Protein AF-A0A9J6E465-F1 (afdb_monomer)

pLDDT: mean 83.89, std 12.73, range [38.72, 96.81]

Radius of gyration: 21.28 Å; Cα contacts (8 Å, |Δi|>4): 77; chains: 1; bounding box: 53×48×56 Å

Foldseek 3Di:
DDVVVQLADPDFDDKDWDWDFPPVDPPRDIDIDIHPPGHSRNSVVVLVCQQLVVVLVVDPPRDDDPVSVCVVCVPDDADPPDDDDDDDDPDPPNPDDPVVVVVVSVVSLVPDPCNCVSDVDDDDDDDPVVVPD

Organism: Rhipicephalus microplus (NCBI:txid6941)

Sequence (133 aa):
MSLYYKLLCHNGSASALYRLPKIHKPNIAVRPILDYTCPPQCELSRYLHRIPRPLAKLTESFIKDSVHFIEQLRDVRLDDDEVMVSYNVNSMFTCVPIDYPVEFCKKLLEMNSSLPQRMPFKGGRLPPSEILS

Structure (mmCIF, N/CA/C/O backbone):
data_AF-A0A9J6E465-F1
#
_entry.id   AF-A0A9J6E465-F1
#
loop_
_atom_site.group_PDB
_atom_site.id
_atom_site.type_symbol
_atom_site.label_atom_id
_atom_site.label_alt_id
_atom_site.label_comp_id
_atom_site.label_asym_id
_atom_site.label_entity_id
_atom_site.label_seq_id
_atom_site.pdbx_PDB_ins_code
_atom_site.Cartn_x
_atom_site.Cartn_y
_atom_site.Cartn_z
_atom_site.occupancy
_atom_site.B_iso_or_equiv
_atom_site.auth_seq_id
_atom_site.auth_comp_id
_atom_site.auth_asym_id
_atom_site.auth_atom_id
_atom_site.pdbx_PDB_model_num
ATOM 1 N N . MET A 1 1 ? 26.032 8.538 -12.547 1.00 54.91 1 MET A N 1
ATOM 2 C CA . MET A 1 1 ? 25.422 7.373 -13.225 1.00 54.91 1 MET A CA 1
ATOM 3 C C . MET A 1 1 ? 24.011 7.746 -13.652 1.00 54.91 1 MET A C 1
ATOM 5 O O . MET A 1 1 ? 23.240 8.159 -12.791 1.00 54.91 1 MET A O 1
ATOM 9 N N . SER A 1 2 ? 23.699 7.699 -14.952 1.00 78.31 2 SER A N 1
ATOM 10 C CA . SER A 1 2 ? 22.366 8.053 -15.474 1.00 78.31 2 SER A CA 1
ATOM 11 C C . SER A 1 2 ? 21.282 7.133 -14.887 1.00 78.31 2 SER A C 1
ATOM 13 O O . SER A 1 2 ? 21.525 5.942 -14.685 1.00 78.31 2 SER A O 1
ATOM 15 N N . LEU A 1 3 ? 20.092 7.680 -14.593 1.00 76.06 3 LEU A N 1
ATOM 16 C CA . LEU A 1 3 ? 18.936 6.935 -14.061 1.00 76.06 3 LEU A CA 1
ATOM 17 C C . LEU A 1 3 ? 18.596 5.718 -14.935 1.00 76.06 3 LEU A C 1
ATOM 19 O O . LEU A 1 3 ? 18.218 4.683 -14.402 1.00 76.06 3 LEU A O 1
ATOM 23 N N . TYR A 1 4 ? 18.797 5.830 -16.248 1.00 79.31 4 TYR A N 1
ATOM 24 C CA . TYR A 1 4 ? 18.629 4.744 -17.211 1.00 79.31 4 TYR A CA 1
ATOM 25 C C . TYR A 1 4 ? 19.416 3.482 -16.817 1.00 79.31 4 TYR A C 1
ATOM 27 O O . TYR A 1 4 ? 18.820 2.433 -16.588 1.00 79.31 4 TYR A O 1
ATOM 35 N N . TYR A 1 5 ? 20.730 3.603 -16.603 1.00 78.31 5 TYR A N 1
ATOM 36 C CA . TYR A 1 5 ? 21.579 2.477 -16.198 1.00 78.31 5 TYR A CA 1
ATOM 37 C C . TYR A 1 5 ? 21.225 1.918 -14.817 1.00 78.31 5 TYR A C 1
ATOM 39 O O . TYR A 1 5 ? 21.457 0.745 -14.558 1.00 78.31 5 TYR A O 1
ATOM 47 N N . LYS A 1 6 ? 20.639 2.736 -13.933 1.00 78.12 6 LYS A N 1
ATOM 48 C CA . LYS A 1 6 ? 20.158 2.272 -12.625 1.00 78.12 6 LYS A CA 1
ATOM 49 C C . LYS A 1 6 ? 18.883 1.430 -12.732 1.00 78.12 6 LYS A C 1
ATOM 51 O O . LYS A 1 6 ? 18.666 0.556 -11.901 1.00 78.12 6 LYS A O 1
ATOM 56 N N . LEU A 1 7 ? 18.027 1.719 -13.710 1.00 81.50 7 LEU A N 1
ATOM 57 C CA . LEU A 1 7 ? 16.802 0.956 -13.953 1.00 81.50 7 LEU A CA 1
ATOM 58 C C . LEU A 1 7 ? 17.064 -0.313 -14.776 1.00 81.50 7 LEU A C 1
ATOM 60 O O . LEU A 1 7 ? 16.261 -1.241 -14.714 1.00 81.50 7 LEU A O 1
ATOM 64 N N . LEU A 1 8 ? 18.179 -0.373 -15.512 1.00 76.25 8 LEU A N 1
ATOM 65 C CA . LEU A 1 8 ? 18.632 -1.579 -16.200 1.00 76.25 8 LEU A CA 1
ATOM 66 C C . LEU A 1 8 ? 19.193 -2.597 -15.205 1.00 76.25 8 LEU A C 1
ATOM 68 O O . LEU A 1 8 ? 20.227 -2.381 -14.574 1.00 76.25 8 LEU A O 1
ATOM 72 N N . CYS A 1 9 ? 18.554 -3.759 -15.121 1.00 70.31 9 CYS A N 1
ATOM 73 C CA . CYS A 1 9 ? 19.112 -4.885 -14.391 1.00 70.31 9 CYS A CA 1
ATOM 74 C C . CYS A 1 9 ? 19.994 -5.726 -15.318 1.00 70.31 9 CYS A C 1
ATOM 76 O O . CYS A 1 9 ? 19.493 -6.346 -16.250 1.00 70.31 9 CYS A O 1
ATOM 78 N N . HIS A 1 10 ? 21.301 -5.748 -15.054 1.00 66.88 10 HIS A N 1
ATOM 79 C CA . HIS A 1 10 ? 22.255 -6.539 -15.839 1.00 66.88 10 HIS A CA 1
ATOM 80 C C . HIS A 1 10 ? 22.390 -7.992 -15.345 1.00 66.88 10 HIS A C 1
ATOM 82 O O . HIS A 1 10 ? 22.679 -8.868 -16.146 1.00 66.88 10 HIS A O 1
ATOM 88 N N . ASN A 1 11 ? 22.134 -8.260 -14.055 1.00 73.12 11 ASN A N 1
ATOM 89 C CA . ASN A 1 11 ? 22.360 -9.566 -13.410 1.00 73.12 11 ASN A CA 1
ATOM 90 C C . ASN A 1 11 ? 21.169 -10.003 -12.530 1.00 73.12 11 ASN A C 1
ATOM 92 O O . ASN A 1 11 ? 21.349 -10.404 -11.380 1.00 73.12 11 ASN A O 1
ATOM 96 N N . GLY A 1 12 ? 19.940 -9.862 -13.029 1.00 72.88 12 GLY A N 1
ATOM 97 C CA . GLY A 1 12 ? 18.739 -10.233 -12.273 1.00 72.88 12 GLY A CA 1
ATOM 98 C C . GLY A 1 12 ? 18.542 -11.748 -12.205 1.00 72.88 12 GLY A C 1
ATOM 99 O O . GLY A 1 12 ? 18.759 -12.446 -13.193 1.00 72.88 12 GLY A O 1
ATOM 100 N N . SER A 1 13 ? 18.091 -12.261 -11.061 1.00 80.44 13 SER A N 1
ATOM 101 C CA . SER A 1 13 ? 17.643 -13.651 -10.929 1.00 80.44 13 SER A CA 1
ATOM 102 C C . SER A 1 13 ? 16.128 -13.751 -11.102 1.00 80.44 13 SER A C 1
ATOM 104 O O . SER A 1 13 ? 15.384 -12.818 -10.804 1.00 80.44 13 SER A O 1
ATOM 106 N N . ALA A 1 14 ? 15.636 -14.887 -11.595 1.00 83.38 14 ALA A N 1
ATOM 107 C CA . ALA A 1 14 ? 14.196 -15.114 -11.659 1.00 83.38 14 ALA A CA 1
ATOM 108 C C . ALA A 1 14 ? 13.591 -15.145 -10.244 1.00 83.38 14 ALA A C 1
ATOM 110 O O . ALA A 1 14 ? 14.168 -15.726 -9.324 1.00 83.38 14 ALA A O 1
ATOM 111 N N . SER A 1 15 ? 12.412 -14.541 -10.077 1.00 85.88 15 SER A N 1
ATOM 112 C CA . SER A 1 15 ? 11.652 -14.641 -8.829 1.00 85.88 15 SER A CA 1
ATOM 113 C C . SER A 1 15 ? 11.250 -16.087 -8.545 1.00 85.88 15 SER A C 1
ATOM 115 O O . SER A 1 15 ? 10.765 -16.786 -9.435 1.00 85.88 15 SER A O 1
ATOM 117 N N . ALA A 1 16 ? 11.394 -16.518 -7.293 1.00 89.50 16 ALA A N 1
ATOM 118 C CA . ALA A 1 16 ? 11.006 -17.854 -6.852 1.00 89.50 16 ALA A CA 1
ATOM 119 C C . ALA A 1 16 ? 9.646 -17.823 -6.146 1.00 89.50 16 ALA A C 1
ATOM 121 O O . ALA A 1 16 ? 9.405 -16.973 -5.294 1.00 89.50 16 ALA A O 1
ATOM 122 N N . LEU A 1 17 ? 8.759 -18.768 -6.458 1.00 91.44 17 LEU A N 1
ATOM 123 C CA . LEU A 1 17 ? 7.503 -18.957 -5.730 1.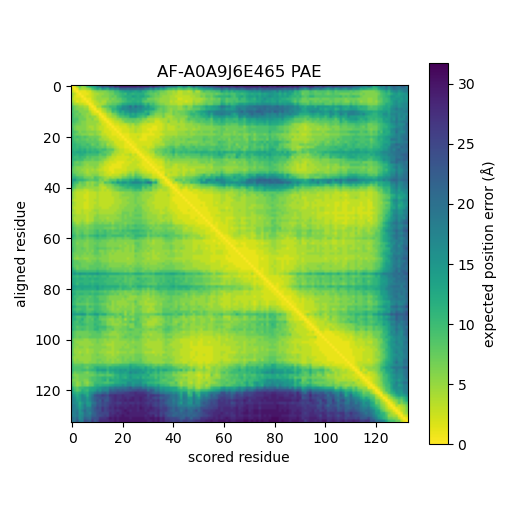00 91.44 17 LEU A CA 1
ATOM 124 C C . LEU A 1 17 ? 7.652 -20.144 -4.775 1.00 91.44 17 LEU A C 1
ATOM 126 O O . LEU A 1 17 ? 7.866 -21.271 -5.216 1.00 91.44 17 LEU A O 1
ATOM 130 N N . TYR A 1 18 ? 7.500 -19.910 -3.475 1.00 93.62 18 TYR A N 1
ATOM 131 C CA . TYR A 1 18 ? 7.554 -20.953 -2.450 1.00 93.62 18 TYR A CA 1
ATOM 132 C C . TYR A 1 18 ? 6.331 -20.895 -1.529 1.00 93.62 18 TYR A C 1
ATOM 134 O O . TYR A 1 18 ? 5.499 -19.995 -1.624 1.00 93.62 18 TYR A O 1
ATOM 142 N N . ARG A 1 19 ? 6.158 -21.900 -0.666 1.00 93.69 19 ARG A N 1
ATOM 143 C CA . ARG A 1 19 ? 4.994 -22.024 0.227 1.00 93.69 19 ARG A CA 1
ATOM 144 C C . ARG A 1 19 ? 5.443 -21.982 1.681 1.00 93.69 19 ARG A C 1
ATOM 146 O O . ARG A 1 19 ? 6.374 -22.688 2.047 1.00 93.69 19 ARG A O 1
ATOM 153 N N . LEU A 1 20 ? 4.743 -21.213 2.511 1.00 94.88 20 LEU A N 1
ATOM 154 C CA . LEU A 1 20 ? 4.913 -21.215 3.965 1.00 94.88 20 LEU A CA 1
ATOM 155 C C . LEU A 1 20 ? 3.652 -21.757 4.657 1.00 94.88 20 LEU A C 1
ATOM 157 O O . LEU A 1 20 ? 2.547 -21.329 4.311 1.00 94.88 20 LEU A O 1
ATOM 161 N N . PRO A 1 21 ? 3.770 -22.673 5.633 1.00 94.81 21 PRO A N 1
ATOM 162 C CA . PRO A 1 21 ? 2.620 -23.185 6.370 1.00 94.81 21 PRO A CA 1
ATOM 163 C C . PRO A 1 21 ? 2.071 -22.140 7.352 1.00 94.81 21 PRO A C 1
ATOM 165 O O . PRO A 1 21 ? 2.811 -21.507 8.105 1.00 94.81 21 PRO A O 1
ATOM 168 N N . LYS A 1 22 ? 0.746 -21.980 7.400 1.00 92.00 22 LYS A N 1
ATOM 169 C CA . LYS A 1 22 ? 0.050 -21.216 8.443 1.00 92.00 22 LYS A CA 1
ATOM 170 C C . LYS A 1 22 ? -0.245 -22.143 9.622 1.00 92.00 22 LYS A C 1
ATOM 172 O O . LYS A 1 22 ? -1.359 -22.639 9.758 1.00 92.00 22 LYS A O 1
ATOM 177 N N . ILE A 1 23 ? 0.751 -22.349 10.483 1.00 94.25 23 ILE A N 1
ATOM 178 C CA . ILE A 1 23 ? 0.689 -23.290 11.622 1.00 94.25 23 ILE A CA 1
ATOM 179 C C . ILE A 1 23 ? -0.439 -23.006 12.632 1.00 94.25 23 ILE A C 1
ATOM 181 O O . ILE A 1 23 ? -0.823 -23.885 13.387 1.00 94.25 23 ILE A O 1
ATOM 185 N N . HIS A 1 24 ? -0.997 -21.793 12.626 1.00 91.06 24 HIS A N 1
ATOM 186 C CA . HIS A 1 24 ? -2.092 -21.375 13.507 1.00 91.06 24 HIS A CA 1
ATOM 187 C C . HIS A 1 24 ? -3.500 -21.615 12.918 1.00 91.06 24 HIS A C 1
ATOM 189 O O . HIS A 1 24 ? -4.486 -21.160 13.494 1.00 91.06 24 HIS A O 1
ATOM 195 N N . LYS A 1 25 ? -3.629 -22.236 11.734 1.00 89.69 25 LYS A N 1
ATOM 196 C CA . LYS A 1 25 ? -4.922 -22.513 11.079 1.00 89.69 25 LYS A CA 1
ATOM 197 C C . LYS A 1 25 ? -5.213 -24.020 11.055 1.00 89.69 25 LYS A C 1
ATOM 199 O O . LYS A 1 25 ? -4.276 -24.803 10.890 1.00 89.69 25 LYS A O 1
ATOM 204 N N . PRO A 1 26 ? -6.494 -24.434 11.142 1.00 89.44 26 PRO A N 1
ATOM 205 C CA . PRO A 1 26 ? -6.862 -25.835 10.958 1.00 89.44 26 PRO A CA 1
ATOM 206 C C . PRO A 1 26 ? -6.421 -26.314 9.570 1.00 89.44 26 PRO A C 1
ATOM 208 O O . PRO A 1 26 ? -6.391 -25.531 8.616 1.00 89.44 26 PRO A O 1
ATOM 211 N N . ASN A 1 27 ? -6.052 -27.591 9.464 1.00 90.94 27 ASN A N 1
ATOM 212 C CA . ASN A 1 27 ? -5.546 -28.223 8.238 1.00 90.94 27 ASN A CA 1
ATOM 213 C C . ASN A 1 27 ? -4.243 -27.619 7.671 1.00 90.94 27 ASN A C 1
ATOM 215 O O . ASN A 1 27 ? -3.893 -27.915 6.533 1.00 90.94 27 ASN A O 1
ATOM 219 N N . ILE A 1 28 ? -3.525 -26.787 8.443 1.00 88.62 28 ILE A N 1
ATOM 220 C CA . ILE A 1 28 ? -2.209 -26.220 8.087 1.00 88.62 28 ILE A CA 1
ATOM 221 C C . ILE A 1 28 ? -2.234 -25.590 6.683 1.00 88.62 28 ILE A C 1
ATOM 223 O O . I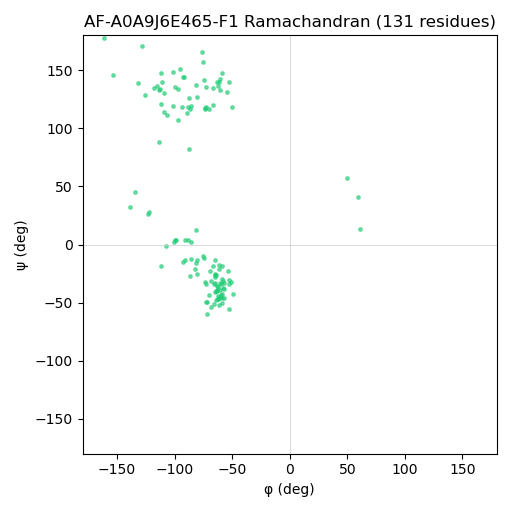LE A 1 28 ? -1.478 -25.948 5.780 1.00 88.62 28 ILE A O 1
ATOM 227 N N . ALA A 1 29 ? -3.144 -24.635 6.481 1.00 89.75 29 ALA A N 1
ATOM 228 C CA . ALA A 1 29 ? -3.263 -23.931 5.207 1.00 89.75 29 ALA A CA 1
ATOM 229 C C . ALA A 1 29 ? -1.911 -23.345 4.748 1.00 89.75 29 ALA A C 1
ATOM 231 O O . ALA A 1 29 ? -1.167 -22.776 5.546 1.00 89.75 29 ALA A O 1
ATOM 232 N N . VAL A 1 30 ? -1.603 -23.416 3.452 1.00 91.06 30 VAL A N 1
ATOM 233 C CA . VAL A 1 30 ? -0.355 -22.867 2.892 1.00 91.06 30 VAL A CA 1
ATOM 234 C C . VAL A 1 30 ? -0.530 -21.422 2.419 1.00 91.06 30 VAL A C 1
ATOM 236 O O . VAL A 1 30 ? -1.579 -21.035 1.903 1.00 91.06 30 VAL A O 1
ATOM 239 N N . ARG A 1 31 ? 0.506 -20.599 2.588 1.00 90.31 31 ARG A N 1
ATOM 240 C CA . ARG A 1 31 ? 0.613 -19.252 2.020 1.00 90.31 31 ARG A CA 1
ATOM 241 C C . ARG A 1 31 ? 1.668 -19.274 0.909 1.00 90.31 31 ARG A C 1
ATOM 243 O O . ARG A 1 31 ? 2.836 -19.489 1.231 1.00 90.31 31 ARG A O 1
ATOM 250 N N . PRO A 1 32 ? 1.300 -19.070 -0.367 1.00 90.88 32 PRO A N 1
ATOM 251 C CA . PRO A 1 32 ? 2.295 -18.847 -1.409 1.00 90.88 32 PRO A CA 1
ATOM 252 C C . PRO A 1 32 ? 3.009 -17.511 -1.156 1.00 90.88 32 PRO A C 1
ATOM 254 O O . PRO A 1 32 ? 2.358 -16.516 -0.833 1.00 90.88 32 PRO A O 1
ATOM 257 N N . ILE A 1 33 ? 4.333 -17.500 -1.276 1.00 92.25 33 ILE A N 1
ATOM 258 C CA . ILE A 1 33 ? 5.203 -16.331 -1.147 1.00 92.25 33 ILE A CA 1
ATOM 259 C C . ILE A 1 33 ? 6.046 -16.228 -2.411 1.00 92.25 33 ILE A C 1
ATOM 261 O O . ILE A 1 33 ? 6.680 -17.201 -2.820 1.00 92.25 33 ILE A O 1
ATOM 265 N N . LEU A 1 34 ? 6.043 -15.045 -3.019 1.00 89.88 34 LEU A N 1
ATOM 266 C CA . LEU A 1 34 ? 6.913 -14.714 -4.137 1.00 89.88 34 LEU A CA 1
ATOM 267 C C . LEU A 1 34 ? 8.175 -14.035 -3.598 1.00 89.88 34 LEU A C 1
ATOM 269 O O . LEU A 1 34 ? 8.088 -12.962 -3.002 1.00 89.88 34 LEU A O 1
ATOM 273 N N . ASP A 1 35 ? 9.336 -14.644 -3.817 1.00 87.69 35 ASP A N 1
ATOM 274 C CA . ASP A 1 35 ? 10.627 -14.000 -3.609 1.00 87.69 35 ASP A CA 1
ATOM 275 C C . ASP A 1 35 ? 10.874 -12.970 -4.715 1.00 87.69 35 ASP A C 1
ATOM 277 O O . ASP A 1 35 ? 10.956 -13.294 -5.904 1.00 87.69 35 ASP A O 1
ATOM 281 N N . TYR A 1 36 ? 11.002 -11.713 -4.308 1.00 83.25 36 TYR A N 1
ATOM 282 C CA . TYR A 1 36 ? 11.225 -10.580 -5.197 1.00 83.25 36 TYR A CA 1
ATOM 283 C C . TYR A 1 36 ? 12.508 -9.813 -4.848 1.00 83.25 36 TYR A C 1
ATOM 285 O O . TYR A 1 36 ? 12.617 -8.608 -5.080 1.00 83.25 36 TYR A O 1
ATOM 293 N N . THR A 1 37 ? 13.496 -10.502 -4.273 1.00 74.88 37 THR A N 1
ATOM 294 C CA . THR A 1 37 ? 14.714 -9.864 -3.753 1.00 74.88 37 THR A CA 1
ATOM 295 C C . THR A 1 37 ? 15.664 -9.379 -4.859 1.00 74.88 37 THR A C 1
ATOM 297 O O . THR A 1 37 ? 16.268 -8.320 -4.701 1.00 74.88 37 THR A O 1
ATOM 300 N N . CYS A 1 38 ? 15.763 -10.077 -6.000 1.00 69.62 38 CYS A N 1
ATOM 301 C CA . CYS A 1 38 ? 16.671 -9.707 -7.104 1.00 69.62 38 CYS A CA 1
ATOM 302 C C . CYS A 1 38 ? 16.114 -9.846 -8.548 1.00 69.62 38 CYS A C 1
ATOM 304 O O . CYS A 1 38 ? 16.880 -10.141 -9.467 1.00 69.62 38 CYS A O 1
ATOM 306 N N . PRO A 1 39 ? 14.812 -9.650 -8.826 1.00 74.00 39 PRO A N 1
ATOM 307 C CA . PRO A 1 39 ? 14.342 -9.747 -10.197 1.00 74.00 39 PRO A CA 1
ATOM 308 C C . PRO A 1 39 ? 14.728 -8.524 -11.041 1.00 74.00 39 PRO A C 1
ATOM 310 O O . PRO A 1 39 ? 14.883 -7.425 -10.491 1.00 74.00 39 PRO A O 1
ATOM 313 N N . PRO A 1 40 ? 14.794 -8.670 -12.380 1.00 77.19 40 PRO A N 1
ATOM 314 C CA . PRO A 1 40 ? 15.139 -7.582 -13.297 1.00 77.19 40 PRO A CA 1
ATOM 315 C C . PRO A 1 40 ? 14.326 -6.299 -13.097 1.00 77.19 40 PRO A C 1
ATOM 317 O O . PRO A 1 40 ? 14.817 -5.187 -13.260 1.00 77.19 40 PRO A O 1
ATOM 320 N N . GLN A 1 41 ? 13.075 -6.452 -12.681 1.00 80.12 41 GLN A N 1
ATOM 321 C CA . GLN A 1 41 ? 12.129 -5.365 -12.476 1.00 80.12 41 GLN A CA 1
ATOM 322 C C . GLN A 1 41 ? 12.165 -4.731 -11.068 1.00 80.12 41 GLN A C 1
ATOM 324 O O . GLN A 1 41 ? 11.353 -3.853 -10.779 1.00 80.12 41 GLN A O 1
ATOM 329 N N . CYS A 1 42 ? 13.071 -5.143 -10.174 1.00 83.12 42 CYS A N 1
ATOM 330 C CA . CYS A 1 42 ? 13.084 -4.666 -8.786 1.00 83.12 42 CYS A CA 1
ATOM 331 C C . CYS A 1 42 ? 13.369 -3.157 -8.679 1.00 83.12 42 CYS A C 1
ATOM 333 O O . CYS A 1 42 ? 12.624 -2.432 -8.018 1.00 83.12 42 CYS A O 1
ATOM 335 N N . GLU A 1 43 ?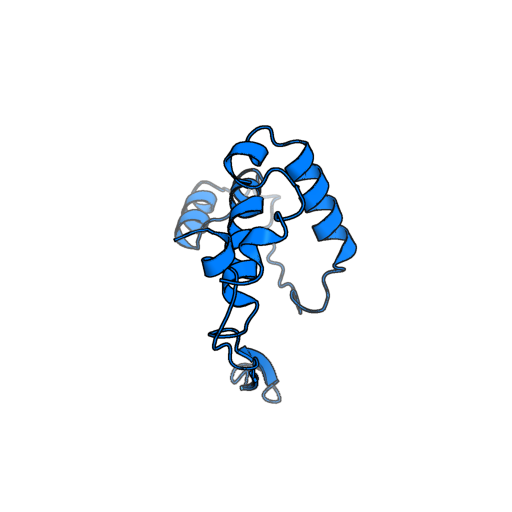 14.391 -2.654 -9.382 1.00 84.12 43 GLU A N 1
ATOM 336 C CA . GLU A 1 43 ? 14.714 -1.217 -9.400 1.00 84.12 43 GLU A CA 1
ATOM 337 C C . GLU A 1 43 ? 13.601 -0.386 -10.040 1.00 84.12 43 GLU A C 1
ATOM 339 O O . GLU A 1 43 ? 13.230 0.663 -9.511 1.00 84.12 43 GLU A O 1
ATOM 344 N N . LEU A 1 44 ? 13.010 -0.887 -11.128 1.00 86.25 44 LEU A N 1
ATOM 345 C CA . LEU A 1 44 ? 11.863 -0.255 -11.773 1.00 86.25 44 LEU A CA 1
ATOM 346 C C . LEU A 1 44 ? 10.660 -0.177 -10.827 1.00 86.25 44 LEU A C 1
ATOM 348 O O . LEU A 1 44 ? 10.065 0.887 -10.681 1.00 86.25 44 LEU A O 1
ATOM 352 N N . SER A 1 45 ? 10.338 -1.268 -10.133 1.00 88.00 45 SER A N 1
ATOM 353 C CA . SER A 1 45 ? 9.256 -1.313 -9.147 1.00 88.00 45 SER A CA 1
ATOM 354 C C . SER A 1 45 ? 9.496 -0.329 -7.997 1.00 88.00 45 SER A C 1
ATOM 356 O O . SER A 1 45 ? 8.608 0.455 -7.657 1.00 88.00 45 SER A O 1
ATOM 358 N N . ARG A 1 46 ? 10.719 -0.268 -7.447 1.00 87.38 46 ARG A N 1
ATOM 359 C CA . ARG A 1 46 ? 11.073 0.712 -6.404 1.00 87.38 46 ARG A CA 1
ATOM 360 C C . ARG A 1 46 ? 10.992 2.145 -6.908 1.00 87.38 46 ARG A C 1
ATOM 362 O O . ARG A 1 46 ? 10.533 3.020 -6.175 1.00 87.38 46 ARG A O 1
ATOM 369 N N . TYR A 1 47 ? 11.431 2.397 -8.137 1.00 87.69 47 TYR A N 1
ATOM 370 C CA . TYR A 1 47 ? 11.312 3.706 -8.765 1.00 87.69 47 TYR A CA 1
ATOM 371 C C . TYR A 1 47 ? 9.844 4.115 -8.908 1.00 87.69 47 TYR A C 1
ATOM 373 O O . TYR A 1 47 ? 9.464 5.175 -8.409 1.00 87.69 47 TYR A O 1
ATOM 381 N N . LEU A 1 48 ? 9.011 3.250 -9.491 1.00 89.31 48 LEU A N 1
ATOM 382 C CA . LEU A 1 48 ? 7.582 3.497 -9.661 1.00 89.31 48 LEU A CA 1
ATOM 383 C C . LEU A 1 48 ? 6.886 3.700 -8.320 1.00 89.31 48 LEU A C 1
ATOM 385 O O . LEU A 1 48 ? 6.135 4.656 -8.191 1.00 89.31 48 LEU A O 1
ATOM 389 N N . HIS A 1 49 ? 7.185 2.893 -7.299 1.00 90.00 49 HIS A N 1
ATOM 390 C CA . HIS A 1 49 ? 6.589 3.011 -5.965 1.00 90.00 49 HIS A CA 1
ATOM 391 C C . HIS A 1 49 ? 6.797 4.398 -5.335 1.00 90.00 49 HIS A C 1
ATOM 393 O O . HIS A 1 49 ? 5.920 4.898 -4.632 1.00 90.00 49 HIS A O 1
ATOM 399 N N . ARG A 1 50 ? 7.923 5.071 -5.610 1.00 89.56 50 ARG A N 1
ATOM 400 C CA . ARG A 1 50 ? 8.189 6.426 -5.089 1.00 89.56 50 ARG A CA 1
ATOM 401 C C . ARG A 1 50 ? 7.223 7.475 -5.633 1.00 89.56 50 ARG A C 1
ATOM 403 O O . ARG A 1 50 ? 7.023 8.486 -4.963 1.00 89.56 50 ARG A O 1
ATOM 410 N N . ILE A 1 51 ? 6.640 7.248 -6.809 1.00 90.00 51 ILE A N 1
ATOM 411 C CA . ILE A 1 51 ? 5.764 8.209 -7.477 1.00 90.00 51 ILE A CA 1
ATOM 412 C C . ILE A 1 51 ? 4.417 8.319 -6.743 1.00 90.00 51 ILE A C 1
ATOM 414 O O . ILE A 1 51 ? 4.140 9.409 -6.247 1.00 90.00 51 ILE A O 1
ATOM 418 N N . PRO A 1 52 ? 3.598 7.260 -6.570 1.00 89.56 52 PRO A N 1
ATOM 419 C CA . PRO A 1 52 ? 2.315 7.366 -5.884 1.00 89.56 52 PRO A CA 1
ATOM 420 C C . PRO A 1 52 ? 2.430 7.331 -4.354 1.00 89.56 52 PRO A C 1
ATOM 422 O O . PRO A 1 52 ? 1.494 7.752 -3.685 1.00 89.56 52 PRO A O 1
ATOM 425 N N . ARG A 1 53 ? 3.554 6.896 -3.761 1.00 90.00 53 ARG A N 1
ATOM 426 C CA . ARG A 1 53 ? 3.706 6.775 -2.292 1.00 90.00 53 ARG A CA 1
ATOM 427 C C . ARG A 1 53 ? 3.280 8.017 -1.485 1.00 90.00 53 ARG A C 1
ATOM 429 O O . ARG A 1 53 ? 2.637 7.831 -0.456 1.00 90.00 53 ARG A O 1
ATOM 436 N N . PRO A 1 54 ? 3.595 9.264 -1.887 1.00 89.31 54 PRO A N 1
ATOM 437 C CA . PRO A 1 54 ? 3.127 10.450 -1.169 1.00 89.31 54 PRO A CA 1
ATOM 438 C C . PRO A 1 54 ? 1.603 10.620 -1.178 1.00 89.31 54 PRO A C 1
ATOM 440 O O . PRO A 1 54 ? 1.068 11.211 -0.249 1.00 89.31 54 PRO A O 1
ATOM 443 N N . LEU A 1 55 ? 0.907 10.088 -2.189 1.00 88.19 55 LEU A N 1
ATOM 444 C CA . LEU A 1 55 ? -0.548 10.199 -2.317 1.00 88.19 55 LEU A CA 1
ATOM 445 C C . LEU A 1 55 ? -1.282 9.398 -1.243 1.00 88.19 55 LEU A C 1
ATOM 447 O O . LEU A 1 55 ? -2.337 9.822 -0.793 1.00 88.19 55 LEU A O 1
ATOM 451 N N . ALA A 1 56 ? -0.703 8.285 -0.782 1.00 86.75 56 ALA A N 1
ATOM 452 C CA . ALA A 1 56 ? -1.286 7.495 0.300 1.00 86.75 56 ALA A CA 1
ATOM 453 C C . ALA A 1 56 ? -1.451 8.313 1.591 1.00 86.75 56 ALA A C 1
ATOM 455 O O . ALA A 1 56 ? -2.379 8.077 2.344 1.00 86.75 56 ALA A O 1
ATOM 456 N N . LYS A 1 57 ? -0.587 9.309 1.831 1.00 86.56 57 LYS A N 1
ATOM 457 C CA . LYS A 1 57 ? -0.682 10.189 3.007 1.00 86.56 57 LYS A CA 1
ATOM 458 C C . LYS A 1 57 ? -1.796 11.232 2.912 1.00 86.56 57 LYS A C 1
ATOM 460 O O . LYS A 1 57 ? -2.031 11.933 3.885 1.00 86.56 57 LYS A O 1
ATOM 465 N N . LEU A 1 58 ? -2.420 11.379 1.744 1.00 84.62 58 LEU A N 1
ATOM 466 C CA . LEU A 1 58 ? -3.503 12.338 1.526 1.00 84.62 58 LEU A CA 1
ATOM 467 C C . LEU A 1 58 ? -4.869 11.764 1.914 1.00 84.62 58 LEU A C 1
ATOM 469 O O . LEU A 1 58 ? -5.836 12.511 1.982 1.00 84.62 58 LEU 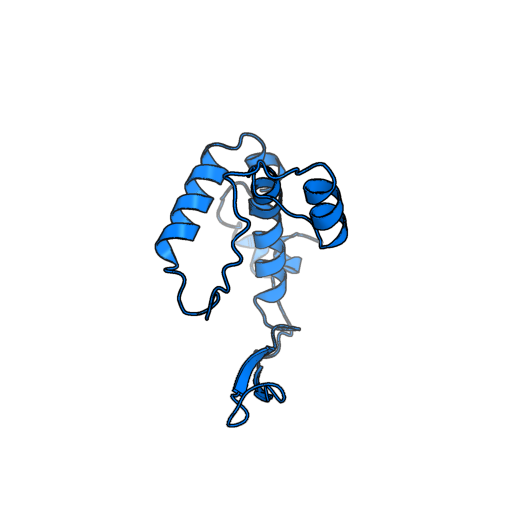A O 1
ATOM 473 N N . THR A 1 59 ? -4.969 10.451 2.136 1.00 85.88 59 THR A N 1
ATOM 474 C CA . THR A 1 59 ? -6.225 9.819 2.541 1.00 85.88 59 THR A CA 1
ATOM 475 C C . THR A 1 59 ? -6.442 9.984 4.038 1.00 85.88 59 THR A C 1
ATOM 477 O O . THR A 1 59 ? -5.525 9.724 4.815 1.00 85.88 59 THR A O 1
ATOM 480 N N . GLU A 1 60 ? -7.667 10.305 4.444 1.00 87.56 60 GLU A N 1
ATOM 481 C CA . GLU A 1 60 ? -8.057 10.433 5.858 1.00 87.56 60 GLU A CA 1
ATOM 482 C C . GLU A 1 60 ? -7.814 9.142 6.654 1.00 87.56 60 GLU A C 1
ATOM 484 O O . GLU A 1 60 ? -7.427 9.182 7.815 1.00 87.56 60 GLU A O 1
ATOM 489 N N . SER A 1 61 ? -7.937 7.983 6.001 1.00 89.81 61 SER A N 1
ATOM 490 C CA . SER A 1 61 ? -7.692 6.664 6.593 1.00 89.81 61 SER A CA 1
ATOM 491 C C . SER A 1 61 ? -6.210 6.258 6.640 1.00 89.81 61 SER A C 1
ATOM 493 O O . SER A 1 61 ? -5.901 5.074 6.799 1.00 89.81 61 SER A O 1
ATOM 495 N N . PHE A 1 62 ? -5.269 7.179 6.404 1.00 92.69 62 PHE A N 1
ATOM 496 C CA . PHE A 1 62 ? -3.848 6.842 6.363 1.00 92.69 62 PHE A CA 1
ATOM 497 C C . PHE A 1 62 ? -3.318 6.482 7.754 1.00 92.69 62 PHE A C 1
ATOM 499 O O . PHE A 1 62 ? -3.204 7.328 8.639 1.00 92.69 62 PHE A O 1
ATOM 506 N N . ILE A 1 63 ? -2.877 5.234 7.903 1.00 93.50 63 ILE A N 1
ATOM 507 C CA . ILE A 1 63 ? -2.166 4.750 9.084 1.00 93.50 63 ILE A CA 1
ATOM 508 C C . ILE A 1 63 ? -0.721 4.440 8.702 1.00 93.50 63 ILE A C 1
ATOM 510 O O . ILE A 1 63 ? -0.458 3.609 7.832 1.00 93.50 63 ILE A O 1
ATOM 514 N N . LYS A 1 64 ? 0.232 5.108 9.361 1.00 92.94 64 LYS A N 1
ATOM 515 C CA . LYS A 1 64 ? 1.665 4.921 9.097 1.00 92.94 64 LYS A CA 1
ATOM 516 C C . LYS A 1 64 ? 2.189 3.581 9.620 1.00 92.94 64 LYS A C 1
ATOM 518 O O . LYS A 1 64 ? 2.916 2.888 8.913 1.00 92.94 64 LYS A O 1
ATOM 523 N N . ASP A 1 65 ? 1.879 3.272 10.872 1.00 94.94 65 ASP A N 1
ATOM 524 C CA . ASP A 1 65 ? 2.361 2.110 11.613 1.00 94.94 65 ASP A CA 1
ATOM 525 C C . ASP A 1 65 ? 1.445 1.849 12.824 1.00 94.94 65 ASP A C 1
ATOM 527 O O . ASP A 1 65 ? 0.481 2.583 13.062 1.00 94.94 65 ASP A O 1
ATOM 531 N N . SER A 1 66 ? 1.722 0.782 13.578 1.00 96.19 66 SER A N 1
ATOM 532 C CA . SER A 1 66 ? 0.917 0.403 14.744 1.00 96.19 66 SER A CA 1
ATOM 533 C C . SER A 1 66 ? 0.970 1.430 15.875 1.00 96.19 66 SER A C 1
ATOM 535 O O . SER A 1 66 ? 0.013 1.530 16.633 1.00 96.19 66 SER A O 1
ATOM 537 N N . VAL A 1 67 ? 2.061 2.193 15.997 1.00 96.81 67 VAL A N 1
ATOM 538 C CA . VAL A 1 67 ? 2.196 3.227 17.033 1.00 96.81 67 VAL A CA 1
ATOM 539 C C . VAL A 1 67 ? 1.286 4.403 16.696 1.00 96.81 67 VAL A C 1
ATOM 541 O O . VAL A 1 67 ? 0.455 4.776 17.517 1.00 96.81 67 VAL A O 1
ATOM 544 N N . HIS A 1 68 ? 1.349 4.891 15.456 1.00 94.56 68 HIS A N 1
ATOM 545 C CA . HIS A 1 68 ? 0.452 5.930 14.948 1.00 94.56 68 HIS A CA 1
ATOM 546 C C . HIS A 1 68 ? -1.025 5.531 15.065 1.00 94.56 68 HIS A C 1
ATOM 548 O O . HIS A 1 68 ? -1.866 6.357 15.399 1.00 94.56 68 HIS A O 1
ATOM 554 N N . PHE A 1 69 ? -1.355 4.259 14.820 1.00 94.56 69 PHE A N 1
ATOM 555 C CA . PHE A 1 69 ? -2.722 3.761 14.989 1.00 94.56 69 PHE A CA 1
ATOM 556 C C . PHE A 1 69 ? -3.211 3.860 16.440 1.00 94.56 69 PHE A C 1
ATOM 558 O O . PHE A 1 69 ? -4.311 4.346 16.686 1.00 94.56 69 PHE A O 1
ATOM 565 N N . ILE A 1 70 ? -2.386 3.431 17.402 1.00 95.31 70 ILE A N 1
ATOM 566 C CA . ILE A 1 70 ? -2.716 3.523 18.832 1.00 95.31 70 ILE A CA 1
ATOM 567 C C . ILE A 1 70 ? -2.862 4.988 19.256 1.00 95.31 70 ILE A C 1
ATOM 569 O O . ILE A 1 70 ? -3.753 5.310 20.035 1.00 95.31 70 ILE A O 1
ATOM 573 N N . GLU A 1 71 ? -2.007 5.875 18.747 1.00 95.06 71 GLU A N 1
ATOM 574 C CA . GLU A 1 71 ? -2.102 7.313 19.006 1.00 95.06 71 GLU A CA 1
ATOM 575 C C . GLU A 1 71 ? -3.415 7.900 18.481 1.00 95.06 71 GLU A C 1
ATOM 577 O O . GLU A 1 71 ? -4.079 8.617 19.222 1.00 95.06 71 GLU A O 1
ATOM 582 N N . GLN A 1 72 ? -3.836 7.548 17.261 1.00 91.62 72 GLN A N 1
ATOM 583 C CA . GLN A 1 72 ? -5.112 8.014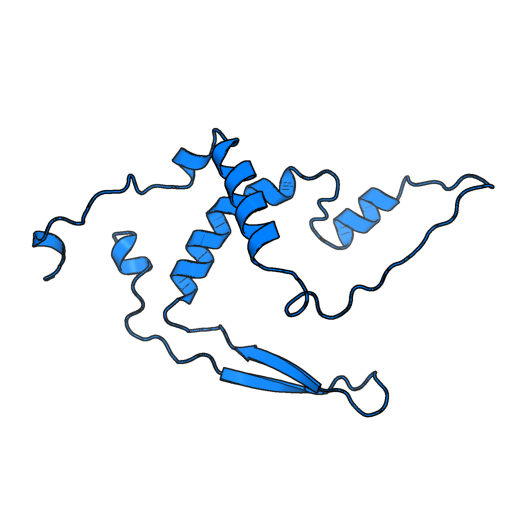 16.706 1.00 91.62 72 GLN A CA 1
ATOM 584 C C . GLN A 1 72 ? -6.333 7.490 17.466 1.00 91.62 72 GLN A C 1
ATOM 586 O O . GLN A 1 72 ? -7.330 8.195 17.573 1.00 91.62 72 GLN A O 1
ATOM 591 N N . LEU A 1 73 ? -6.264 6.273 18.007 1.00 93.44 73 LEU A N 1
ATOM 592 C CA . LEU A 1 73 ? -7.355 5.697 18.793 1.00 93.44 73 LEU A CA 1
ATOM 593 C C . LEU A 1 73 ? -7.393 6.177 20.247 1.00 93.44 73 LEU A C 1
ATOM 595 O O . LEU A 1 73 ? -8.390 5.940 20.923 1.00 93.44 73 LEU A O 1
ATOM 599 N N . ARG A 1 74 ? -6.335 6.825 20.750 1.00 94.44 74 ARG A N 1
ATOM 600 C CA . ARG A 1 74 ? -6.207 7.173 22.175 1.00 94.44 74 ARG A CA 1
ATOM 601 C C . ARG A 1 74 ? -7.353 8.049 22.681 1.00 94.44 74 ARG A C 1
ATOM 603 O O . ARG A 1 74 ? -7.793 7.861 23.812 1.00 94.44 74 ARG A O 1
ATOM 610 N N . ASP A 1 75 ? -7.811 8.974 21.845 1.00 90.56 75 ASP A N 1
ATOM 611 C CA . ASP A 1 75 ? -8.841 9.952 22.203 1.00 90.56 75 ASP A CA 1
ATOM 612 C C . ASP A 1 75 ? -10.236 9.568 21.685 1.00 90.56 75 ASP A C 1
ATOM 614 O O . ASP A 1 75 ? -11.200 10.299 21.909 1.00 90.56 75 ASP A O 1
ATOM 618 N N . VAL A 1 76 ? -10.369 8.411 21.024 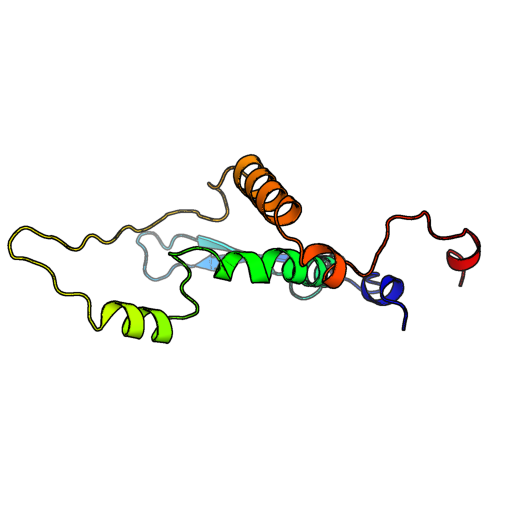1.00 92.56 76 VAL A N 1
ATOM 619 C CA . VAL A 1 76 ? -11.667 7.899 20.573 1.00 92.56 76 VAL A CA 1
ATOM 620 C C . VAL A 1 76 ? -12.438 7.384 21.786 1.00 92.56 76 VAL A C 1
ATOM 622 O O . VAL A 1 76 ? -12.018 6.439 22.454 1.00 92.56 76 VAL A O 1
ATOM 625 N N . ARG A 1 77 ? -13.578 8.015 22.068 1.00 93.56 77 ARG A N 1
ATOM 626 C CA . ARG A 1 77 ? -14.557 7.565 23.061 1.00 93.56 77 ARG A CA 1
ATOM 627 C C . ARG A 1 77 ? -15.801 7.105 22.324 1.00 93.56 77 ARG A C 1
ATOM 629 O O . ARG A 1 77 ? -16.164 7.726 21.335 1.00 93.56 77 ARG A O 1
ATOM 636 N N . LEU A 1 78 ? -16.385 6.016 22.803 1.00 94.81 78 LEU A N 1
ATOM 637 C CA . LEU A 1 78 ? -17.642 5.491 22.289 1.00 94.81 78 LEU A CA 1
ATOM 638 C C . LEU A 1 78 ? -18.764 5.985 23.193 1.00 94.81 78 LEU A C 1
ATOM 640 O O . LEU A 1 78 ? -18.621 5.910 24.419 1.00 94.81 78 LEU A O 1
ATOM 644 N N . ASP A 1 79 ? -19.840 6.467 22.588 1.00 96.38 79 ASP A N 1
ATOM 645 C CA . ASP A 1 79 ? -21.083 6.756 23.300 1.00 96.38 79 ASP A CA 1
ATOM 646 C C . ASP A 1 79 ? -21.851 5.455 23.613 1.00 96.38 79 ASP A C 1
ATOM 648 O O . ASP A 1 79 ? -21.540 4.381 23.089 1.00 96.38 79 ASP A O 1
ATOM 652 N N . ASP A 1 80 ? -22.850 5.530 24.500 1.00 95.81 80 ASP A N 1
ATOM 653 C CA . ASP A 1 80 ? -23.603 4.356 24.977 1.00 95.81 80 ASP A CA 1
ATOM 654 C C . ASP A 1 80 ? -24.356 3.612 23.851 1.00 95.81 80 ASP A C 1
ATOM 656 O O . ASP A 1 80 ? -24.696 2.435 23.998 1.00 95.81 80 ASP A O 1
ATOM 660 N N . ASP A 1 81 ? -24.625 4.282 22.727 1.00 96.75 81 ASP A N 1
ATOM 661 C CA . ASP A 1 81 ? -25.272 3.737 21.532 1.00 96.75 81 ASP A CA 1
ATOM 662 C C . ASP A 1 81 ? -24.290 3.364 20.403 1.00 96.75 81 ASP A C 1
ATOM 664 O O . ASP A 1 81 ? -24.717 2.894 19.343 1.00 96.75 81 ASP A O 1
ATOM 668 N N . GLU A 1 82 ? -22.980 3.494 20.628 1.00 96.19 82 GLU A N 1
ATOM 669 C CA . GLU A 1 82 ? -21.945 3.162 19.651 1.00 96.19 82 GLU A CA 1
ATOM 670 C C . GLU A 1 82 ? -21.279 1.805 19.912 1.00 96.19 82 GLU A C 1
ATOM 672 O O . GLU A 1 82 ? -21.089 1.347 21.039 1.00 96.19 82 GLU A O 1
ATOM 677 N N . VAL A 1 83 ? -20.861 1.143 18.828 1.00 94.38 83 VAL A N 1
ATOM 678 C CA . VAL A 1 83 ? -20.131 -0.129 18.894 1.00 94.38 83 VAL A CA 1
ATOM 679 C C . VAL A 1 83 ? -18.901 -0.107 18.001 1.00 94.38 83 VAL A C 1
ATOM 681 O O . VAL A 1 83 ? -18.933 0.335 16.853 1.00 94.38 83 VAL A O 1
ATOM 684 N N . MET A 1 84 ? -17.802 -0.663 18.507 1.00 94.00 84 MET A N 1
ATOM 685 C CA . MET A 1 84 ? -16.591 -0.859 17.720 1.00 94.00 84 MET A CA 1
ATOM 686 C C . MET A 1 84 ? -16.644 -2.202 16.988 1.00 94.00 84 MET A C 1
ATOM 688 O O . MET A 1 84 ? -16.802 -3.256 17.604 1.00 94.00 84 MET A O 1
ATOM 692 N N . VAL A 1 85 ? -16.453 -2.175 15.668 1.00 94.44 85 VAL A N 1
ATOM 693 C CA . VAL A 1 85 ? -16.464 -3.376 14.822 1.00 94.44 85 VAL A CA 1
ATOM 694 C C . VAL A 1 85 ? -15.088 -3.600 14.204 1.00 94.44 85 VAL A C 1
ATOM 696 O O . VAL A 1 85 ? -14.462 -2.671 13.696 1.00 94.44 85 VAL A O 1
ATOM 699 N N . SER A 1 86 ? -14.620 -4.852 14.215 1.00 94.19 86 SER A N 1
ATOM 700 C CA . SER A 1 86 ? -13.388 -5.254 13.530 1.00 94.19 86 SER A CA 1
ATOM 701 C C . SER A 1 86 ? -13.702 -6.123 12.314 1.00 94.19 86 SER A C 1
ATOM 703 O O . SER A 1 86 ? -14.449 -7.098 12.399 1.00 94.19 86 SER A O 1
ATOM 705 N N . TYR A 1 87 ? -13.114 -5.771 11.171 1.00 92.94 87 TYR A N 1
ATOM 706 C CA . TYR A 1 87 ? -13.257 -6.512 9.922 1.00 92.94 87 TYR A CA 1
ATOM 707 C C . TYR A 1 87 ? -11.928 -7.157 9.539 1.00 92.94 87 TYR A C 1
ATOM 709 O O . TYR A 1 87 ? -10.882 -6.509 9.546 1.00 92.94 87 TYR A O 1
ATOM 717 N N . ASN A 1 88 ? -11.969 -8.435 9.161 1.00 89.75 88 ASN A N 1
ATOM 718 C CA . ASN A 1 88 ? -10.805 -9.148 8.645 1.00 89.75 88 ASN A CA 1
ATOM 719 C C . ASN A 1 88 ? -10.946 -9.365 7.134 1.00 89.75 88 ASN A C 1
ATOM 721 O O . ASN A 1 88 ? -11.777 -10.156 6.686 1.00 89.75 88 ASN A O 1
ATOM 725 N N . VAL A 1 89 ? -10.107 -8.686 6.351 1.00 88.31 89 VAL A N 1
ATOM 726 C CA . VAL A 1 89 ? -10.077 -8.829 4.891 1.00 88.31 89 VAL A CA 1
ATOM 727 C C . VAL A 1 89 ? -9.277 -10.072 4.509 1.00 88.31 89 VAL A C 1
ATOM 729 O O . VAL A 1 89 ? -8.115 -10.233 4.885 1.00 88.31 89 VAL A O 1
ATOM 732 N N . ASN A 1 90 ? -9.881 -10.945 3.706 1.00 84.12 90 ASN A N 1
ATOM 733 C CA . ASN A 1 90 ? -9.197 -12.105 3.148 1.00 84.12 90 ASN A CA 1
ATOM 734 C C . ASN A 1 90 ? -8.618 -11.775 1.766 1.00 84.12 90 ASN A C 1
ATOM 736 O O . ASN A 1 90 ? -9.235 -11.075 0.971 1.00 84.12 90 ASN A O 1
ATOM 740 N N . SER A 1 91 ? -7.448 -12.342 1.459 1.00 81.56 91 SER A N 1
ATOM 741 C CA . SER A 1 91 ? -6.934 -12.415 0.084 1.00 81.56 91 SER A CA 1
ATOM 742 C C . SER A 1 91 ? -6.721 -11.068 -0.636 1.00 81.56 91 SER A C 1
ATOM 744 O O . SER A 1 91 ? -6.955 -10.964 -1.838 1.00 81.56 91 SER A O 1
ATOM 746 N N . MET A 1 92 ? -6.192 -10.050 0.060 1.00 84.81 92 MET A N 1
ATOM 747 C CA . MET A 1 92 ? -5.923 -8.715 -0.518 1.00 84.81 92 MET A CA 1
ATOM 748 C C . MET A 1 92 ? -5.088 -8.724 -1.811 1.00 84.81 92 MET A C 1
ATOM 750 O O . MET A 1 92 ? -5.265 -7.854 -2.651 1.00 84.81 92 MET A O 1
ATOM 754 N N . PHE A 1 93 ? -4.184 -9.692 -1.995 1.00 81.06 93 PHE A N 1
ATOM 755 C CA . PHE A 1 93 ? -3.352 -9.753 -3.203 1.00 81.06 93 PHE A CA 1
ATOM 756 C C . PHE A 1 93 ? -4.057 -10.362 -4.419 1.00 81.06 93 PHE A C 1
ATOM 758 O O . PHE A 1 93 ? -3.656 -10.085 -5.542 1.00 81.06 93 PHE A O 1
ATOM 765 N N . THR A 1 94 ? -5.068 -11.210 -4.217 1.00 83.94 94 THR A N 1
ATOM 766 C CA . THR A 1 94 ? -5.698 -11.982 -5.304 1.00 83.94 94 THR A CA 1
ATOM 767 C C . THR A 1 94 ? -7.129 -11.554 -5.598 1.00 83.94 94 THR A C 1
ATOM 769 O O . THR A 1 94 ? -7.647 -11.891 -6.654 1.00 83.94 94 THR A O 1
ATOM 772 N N . CYS A 1 95 ? -7.786 -10.854 -4.670 1.00 87.31 95 CYS A N 1
ATOM 773 C CA . CYS A 1 95 ? -9.203 -10.498 -4.778 1.00 87.31 95 CYS A CA 1
ATOM 774 C C . CYS A 1 95 ? -9.451 -9.011 -5.063 1.00 87.31 95 CYS A C 1
ATOM 776 O O . CYS A 1 95 ? -10.604 -8.611 -5.188 1.00 87.31 95 CYS A O 1
ATOM 778 N N . VAL A 1 96 ? -8.403 -8.189 -5.165 1.00 87.25 96 VAL A N 1
ATOM 779 C CA . VAL A 1 96 ? -8.548 -6.778 -5.542 1.00 87.25 96 VAL A CA 1
ATOM 780 C C . VAL A 1 96 ? -8.554 -6.672 -7.074 1.00 87.25 96 VAL A C 1
ATOM 782 O O . VAL A 1 96 ? -7.561 -7.055 -7.696 1.00 87.25 96 VAL A O 1
ATOM 785 N N . PRO A 1 97 ? -9.633 -6.165 -7.701 1.00 90.38 97 PRO A N 1
ATOM 786 C CA . PRO A 1 97 ? -9.678 -5.965 -9.147 1.00 90.38 97 PRO A CA 1
ATOM 787 C C . PRO A 1 97 ? -8.669 -4.883 -9.533 1.00 90.38 97 PRO A C 1
ATOM 789 O O . PRO A 1 97 ? -8.770 -3.764 -9.047 1.00 90.38 97 PRO A O 1
ATOM 792 N N . ILE A 1 98 ? -7.686 -5.213 -10.372 1.00 90.69 98 ILE A N 1
ATOM 793 C CA . ILE A 1 98 ? -6.515 -4.354 -10.635 1.00 90.69 98 ILE A CA 1
ATOM 794 C C . ILE A 1 98 ? -6.900 -3.045 -11.335 1.00 90.69 98 ILE A C 1
ATOM 796 O O . ILE A 1 98 ? -6.304 -2.003 -11.056 1.00 90.69 98 ILE A O 1
ATOM 800 N N . ASP A 1 99 ? -7.917 -3.079 -12.192 1.00 93.38 99 ASP A N 1
ATOM 801 C CA . ASP A 1 99 ? -8.317 -1.927 -13.003 1.00 93.38 99 ASP A CA 1
ATOM 802 C C . ASP A 1 99 ? -8.736 -0.734 -12.135 1.00 93.38 99 ASP A C 1
ATOM 804 O O . ASP A 1 99 ? -8.373 0.410 -12.408 1.00 93.38 99 ASP A O 1
ATOM 808 N N . TYR A 1 100 ? -9.437 -1.000 -11.030 1.00 90.44 100 TYR A N 1
ATOM 809 C CA . TYR A 1 100 ? -9.968 0.054 -10.172 1.00 90.44 100 TYR A CA 1
ATOM 810 C C . TYR A 1 100 ? -8.866 0.846 -9.434 1.00 90.44 100 TYR A C 1
ATOM 812 O O . TYR A 1 100 ? -8.825 2.071 -9.581 1.00 90.44 100 TYR A O 1
ATOM 820 N N . PRO A 1 101 ? -7.929 0.220 -8.687 1.00 89.31 101 PRO A N 1
ATOM 821 C CA . PRO A 1 101 ? -6.806 0.928 -8.083 1.00 89.31 101 PRO A CA 1
ATOM 822 C C . PRO A 1 101 ? -5.913 1.635 -9.098 1.00 89.31 101 PRO A C 1
ATOM 824 O O . PRO A 1 101 ? -5.385 2.698 -8.778 1.00 89.31 101 PRO A O 1
ATOM 827 N N . VAL A 1 102 ? -5.729 1.076 -10.299 1.00 91.44 102 VAL A N 1
ATOM 828 C CA . VAL A 1 102 ? -4.908 1.702 -11.346 1.00 91.44 102 VAL A CA 1
ATOM 829 C C . VAL A 1 102 ? -5.548 3.007 -11.816 1.00 91.44 102 VAL A C 1
ATOM 831 O O . VAL A 1 102 ? -4.891 4.049 -11.781 1.00 91.44 102 VAL A O 1
ATOM 834 N N . GLU A 1 103 ? -6.833 2.984 -12.171 1.00 93.50 103 GLU A N 1
ATOM 835 C CA . GLU A 1 103 ? -7.567 4.187 -12.581 1.00 93.50 103 GLU A CA 1
ATOM 836 C C . GLU A 1 103 ? -7.665 5.218 -11.451 1.00 93.50 103 GLU A C 1
ATOM 838 O O . GLU A 1 103 ? -7.488 6.418 -11.671 1.00 93.50 103 GLU A O 1
ATOM 843 N N . PHE A 1 104 ? -7.880 4.768 -10.215 1.00 89.88 104 PHE A N 1
ATOM 844 C CA . PHE A 1 104 ? -7.885 5.648 -9.051 1.00 89.88 104 PHE A CA 1
ATOM 845 C C . PHE A 1 104 ? -6.522 6.324 -8.834 1.00 89.88 104 PHE A C 1
ATOM 847 O O . PHE A 1 104 ? -6.452 7.546 -8.682 1.00 89.88 104 PHE A O 1
ATOM 854 N N . CYS A 1 105 ? -5.423 5.562 -8.887 1.00 90.00 105 CYS A N 1
ATOM 855 C CA . CYS A 1 105 ? -4.068 6.106 -8.789 1.00 90.00 105 CYS A CA 1
ATOM 856 C C . CYS A 1 105 ? -3.786 7.123 -9.896 1.00 90.00 105 CYS A C 1
ATOM 858 O O . CYS A 1 105 ? -3.203 8.172 -9.625 1.00 90.00 105 CYS A O 1
ATOM 860 N N . LYS A 1 106 ? -4.202 6.829 -11.131 1.00 91.06 106 LYS A N 1
ATOM 861 C CA . LYS A 1 106 ? -4.032 7.721 -12.280 1.00 91.06 106 LYS A CA 1
ATOM 862 C C . LYS A 1 106 ? -4.719 9.066 -12.048 1.00 91.06 106 LYS A C 1
ATOM 864 O O . LYS A 1 106 ? -4.053 10.094 -12.139 1.00 91.06 106 LYS A O 1
ATOM 869 N N . LYS A 1 107 ? -5.993 9.061 -11.640 1.00 91.75 107 LYS A N 1
ATOM 870 C CA . LYS A 1 107 ? -6.741 10.287 -11.308 1.00 91.75 107 LYS A CA 1
ATOM 871 C C . LYS A 1 107 ? -6.046 11.106 -10.220 1.00 91.75 107 LYS A C 1
ATOM 873 O O . LYS A 1 107 ? -5.865 12.311 -10.374 1.00 91.75 107 LYS A O 1
ATOM 878 N N . LEU A 1 108 ? -5.600 10.455 -9.142 1.00 89.62 108 LEU A N 1
ATOM 879 C CA . LEU A 1 108 ? -4.883 11.140 -8.062 1.00 89.62 108 LEU A CA 1
ATOM 880 C C . LEU A 1 108 ? -3.549 11.740 -8.520 1.00 89.62 108 LEU A C 1
ATOM 882 O O . LEU A 1 108 ? -3.147 12.789 -8.020 1.00 89.62 108 LEU A O 1
ATOM 886 N N . LEU A 1 109 ? -2.841 11.080 -9.438 1.00 90.19 109 LEU A N 1
ATOM 887 C CA . LEU A 1 109 ? -1.588 11.584 -9.996 1.00 90.19 109 LEU A CA 1
ATOM 888 C C . LEU A 1 109 ? -1.826 12.794 -10.906 1.00 90.19 109 LEU A C 1
ATOM 890 O O . LEU A 1 109 ? -1.101 13.777 -10.777 1.00 90.19 109 LEU A O 1
ATOM 894 N N . GLU A 1 110 ? -2.842 12.747 -11.767 1.00 89.50 110 GLU A N 1
ATOM 895 C CA . GLU A 1 110 ? -3.215 13.843 -12.676 1.00 89.50 110 GLU A CA 1
ATOM 896 C C . GLU A 1 110 ? -3.638 15.108 -11.918 1.00 89.50 110 GLU A C 1
ATOM 898 O O . GLU A 1 110 ? -3.285 16.217 -12.313 1.00 89.50 110 GLU A O 1
ATOM 903 N N . MET A 1 111 ? -4.328 14.951 -10.786 1.00 87.06 111 MET A N 1
ATOM 904 C CA . MET A 1 111 ? -4.726 16.067 -9.918 1.00 87.06 111 MET A CA 1
ATOM 905 C C . MET A 1 111 ? -3.563 16.643 -9.094 1.00 87.06 111 MET A C 1
ATOM 907 O O . MET A 1 111 ? -3.703 17.695 -8.469 1.00 87.06 111 MET A O 1
ATOM 911 N N . ASN A 1 112 ? -2.411 15.970 -9.048 1.00 85.06 112 ASN A N 1
ATOM 912 C CA . ASN A 1 112 ? -1.325 16.337 -8.153 1.00 85.06 112 ASN A CA 1
ATOM 913 C C . ASN A 1 112 ? -0.257 17.193 -8.851 1.00 85.06 112 ASN A C 1
ATOM 915 O O . ASN A 1 112 ? 0.604 16.693 -9.576 1.00 85.06 112 ASN A O 1
ATOM 919 N N . SER A 1 113 ? -0.231 18.484 -8.519 1.00 83.31 113 SER A N 1
ATOM 920 C CA . SER A 1 113 ? 0.735 19.459 -9.047 1.00 83.31 113 SER A CA 1
ATOM 921 C C . SER A 1 113 ? 2.204 19.147 -8.725 1.00 83.31 113 SER A C 1
ATOM 923 O O . SER A 1 113 ? 3.091 19.665 -9.400 1.00 83.31 113 SER A O 1
ATOM 925 N N . SER A 1 114 ? 2.478 18.284 -7.733 1.00 84.12 114 SER A N 1
ATOM 926 C CA . SER A 1 114 ? 3.837 17.849 -7.372 1.00 84.12 114 SER A CA 1
ATOM 927 C C . SE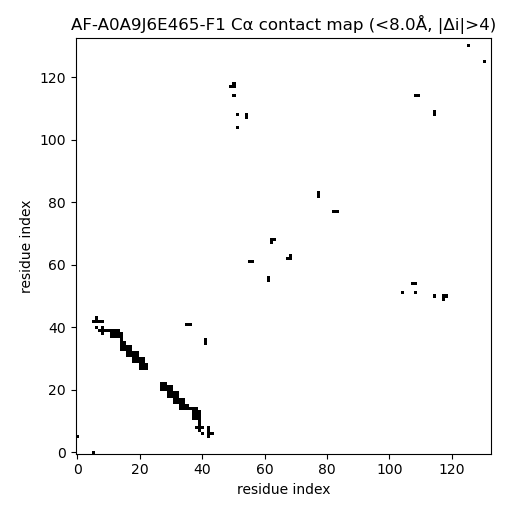R A 1 114 ? 4.352 16.645 -8.190 1.00 84.12 114 SER A C 1
ATOM 929 O O . SER A 1 114 ? 5.418 16.080 -7.919 1.00 84.12 114 SER A O 1
ATOM 931 N N . LEU A 1 115 ? 3.565 16.150 -9.153 1.00 83.81 115 LEU A N 1
ATOM 932 C CA . LEU A 1 115 ? 3.957 15.037 -10.022 1.00 83.81 115 LEU A CA 1
ATOM 933 C C . LEU A 1 115 ? 5.239 15.318 -10.837 1.00 83.81 115 LEU A C 1
ATOM 935 O O . LEU A 1 115 ? 6.120 14.452 -10.822 1.00 83.81 115 LEU A O 1
ATOM 939 N N . PRO A 1 116 ? 5.423 16.491 -11.481 1.00 82.81 116 PRO A N 1
ATOM 940 C CA . PRO A 1 116 ? 6.614 16.760 -12.291 1.00 82.81 116 PRO A CA 1
ATOM 941 C C . PRO A 1 116 ? 7.929 16.688 -11.503 1.00 82.81 116 PRO A C 1
ATOM 943 O O . PRO A 1 116 ? 8.939 16.236 -12.030 1.00 82.81 116 PRO A O 1
ATOM 946 N N . GLN A 1 117 ? 7.929 17.059 -10.220 1.00 82.88 117 GLN A N 1
ATOM 947 C CA . GLN A 1 117 ? 9.111 16.977 -9.352 1.00 82.88 117 GLN A CA 1
ATOM 948 C C . GLN A 1 117 ? 9.491 15.521 -9.030 1.00 82.88 117 GLN A C 1
ATOM 950 O O . GLN A 1 117 ? 10.637 15.237 -8.685 1.00 82.88 117 GLN A O 1
ATOM 955 N N . ARG A 1 118 ? 8.537 14.586 -9.138 1.00 80.69 118 ARG A N 1
ATOM 956 C CA . ARG A 1 118 ? 8.735 13.146 -8.893 1.00 80.69 118 ARG A CA 1
ATOM 957 C C . ARG A 1 118 ? 9.078 12.370 -10.165 1.00 80.69 118 ARG A C 1
ATOM 959 O O . ARG A 1 118 ? 9.565 11.245 -10.067 1.00 80.69 118 ARG A O 1
ATOM 966 N N . MET A 1 119 ? 8.864 12.969 -11.336 1.00 79.31 119 MET A N 1
ATOM 967 C CA . MET A 1 119 ? 9.145 12.388 -12.647 1.00 79.31 119 MET A CA 1
ATOM 968 C C . MET A 1 119 ? 10.273 13.159 -13.349 1.00 79.31 119 MET A C 1
ATOM 970 O O . MET A 1 119 ? 10.005 14.061 -14.137 1.00 79.31 119 MET A O 1
ATOM 974 N N . PRO A 1 120 ? 11.550 12.796 -13.126 1.00 66.44 120 PRO A N 1
ATOM 975 C CA . PRO A 1 120 ? 12.677 13.435 -13.811 1.00 66.44 120 PRO A CA 1
ATOM 976 C C . PRO A 1 120 ? 12.689 13.205 -15.334 1.00 66.44 120 PRO A C 1
ATOM 978 O O . PRO A 1 120 ? 13.426 13.882 -16.044 1.00 66.44 120 PRO A O 1
ATOM 981 N N . PHE A 1 121 ? 11.887 12.263 -15.846 1.00 65.25 121 PHE A N 1
ATOM 982 C CA . PHE A 1 121 ? 11.733 12.021 -17.277 1.00 65.25 121 PHE A CA 1
ATOM 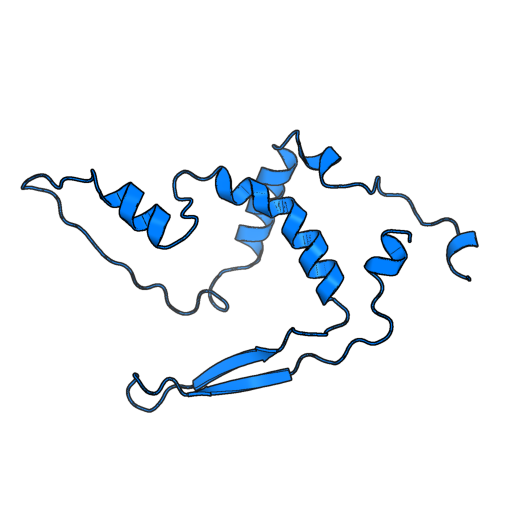983 C C . PHE A 1 121 ? 10.622 12.894 -17.866 1.00 65.25 121 PHE A C 1
ATOM 985 O O . PHE A 1 121 ? 9.447 12.720 -17.548 1.00 65.25 121 PHE A O 1
ATOM 992 N N . LYS A 1 122 ? 10.986 13.767 -18.807 1.00 57.47 122 LYS A N 1
ATOM 993 C CA . LYS A 1 122 ? 10.059 14.244 -19.837 1.00 57.47 122 LYS A CA 1
ATOM 994 C C . LYS A 1 122 ? 10.132 13.229 -20.973 1.00 57.47 122 LYS A C 1
ATOM 996 O O . LYS A 1 122 ? 11.212 13.014 -21.512 1.00 57.47 122 LYS A O 1
ATOM 1001 N N . GLY A 1 123 ? 9.031 12.540 -21.262 1.00 51.72 123 GLY A N 1
ATOM 1002 C CA . GLY A 1 123 ? 8.993 11.494 -22.284 1.00 51.72 123 GLY A CA 1
ATOM 1003 C C . GLY A 1 123 ? 9.589 11.974 -23.610 1.00 51.72 123 GLY A C 1
ATOM 1004 O O . GLY A 1 123 ? 9.091 12.917 -24.216 1.00 51.72 123 GLY A O 1
ATOM 1005 N N . GLY A 1 124 ? 10.660 11.316 -24.037 1.00 53.25 124 GLY A N 1
ATOM 1006 C CA . GLY A 1 124 ? 11.330 11.498 -25.317 1.00 53.25 124 GLY A CA 1
ATOM 1007 C C . GLY A 1 124 ? 12.034 10.191 -25.667 1.00 53.25 124 GLY A C 1
ATOM 1008 O O . GLY A 1 124 ? 12.459 9.463 -24.767 1.00 53.25 124 GLY A O 1
ATOM 1009 N N . ARG A 1 125 ? 12.112 9.842 -26.957 1.00 53.06 125 ARG A N 1
ATOM 1010 C CA . ARG A 1 125 ? 12.933 8.699 -27.384 1.00 53.06 125 ARG A CA 1
ATOM 1011 C C . ARG A 1 125 ? 14.382 8.980 -26.988 1.00 53.06 125 ARG A C 1
ATOM 1013 O O . ARG A 1 125 ? 14.872 10.074 -27.259 1.00 53.06 125 ARG A O 1
ATOM 1020 N N . LEU A 1 126 ? 15.048 7.998 -26.379 1.00 53.06 126 LEU A N 1
ATOM 1021 C CA . LEU A 1 126 ? 16.501 8.033 -26.223 1.00 53.06 126 LEU A CA 1
ATOM 1022 C C . LEU A 1 126 ? 17.129 8.236 -27.613 1.00 53.06 126 LEU A C 1
ATOM 1024 O O . LEU A 1 126 ? 16.720 7.552 -28.560 1.00 53.06 126 LEU A O 1
ATOM 1028 N N . PRO A 1 127 ? 18.067 9.184 -27.772 1.00 51.22 127 PRO A N 1
ATOM 1029 C CA . PRO A 1 127 ? 18.773 9.342 -29.029 1.00 51.22 127 PRO A CA 1
ATOM 1030 C C . PRO A 1 127 ? 19.544 8.044 -29.336 1.00 51.22 127 PRO A C 1
ATOM 1032 O O . PRO A 1 127 ? 20.125 7.451 -28.424 1.00 51.22 127 PRO A O 1
ATOM 1035 N N . PRO 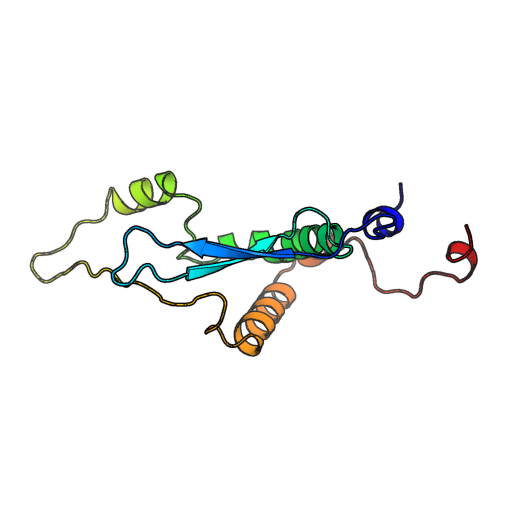A 1 128 ? 19.584 7.589 -30.603 1.00 50.28 128 PRO A N 1
ATOM 1036 C CA . PRO A 1 128 ? 20.241 6.333 -30.984 1.00 50.28 128 PRO A CA 1
ATOM 1037 C C . PRO A 1 128 ? 21.707 6.210 -30.534 1.00 50.28 128 PRO A C 1
ATOM 1039 O O . PRO A 1 128 ? 22.210 5.101 -30.383 1.00 50.28 128 PRO A O 1
ATOM 1042 N N . SER A 1 129 ? 22.382 7.336 -30.288 1.00 53.75 129 SER A N 1
ATOM 1043 C CA . SER A 1 129 ? 23.771 7.404 -29.828 1.00 53.75 129 SER A CA 1
ATOM 1044 C C . SER A 1 129 ? 24.011 6.850 -28.419 1.00 53.75 129 SER A C 1
ATOM 1046 O O . SER A 1 129 ? 25.151 6.552 -28.092 1.00 53.75 129 SER A O 1
ATOM 1048 N N . GLU A 1 130 ? 22.973 6.701 -27.590 1.00 52.41 130 GLU A N 1
ATOM 1049 C CA . GLU A 1 130 ? 23.086 6.176 -26.216 1.00 52.41 130 GLU A CA 1
ATOM 1050 C C . GLU A 1 130 ? 22.725 4.681 -26.103 1.00 52.41 130 GLU A C 1
ATOM 1052 O O . GLU A 1 130 ? 22.691 4.126 -25.009 1.00 52.41 130 GLU A O 1
ATOM 1057 N N . ILE A 1 131 ? 22.443 4.009 -27.227 1.00 51.78 131 ILE A N 1
ATOM 1058 C CA . ILE A 1 131 ? 22.021 2.596 -27.252 1.00 51.78 131 ILE A CA 1
ATOM 1059 C C . ILE A 1 131 ? 23.225 1.635 -27.378 1.00 51.78 131 ILE A C 1
ATOM 1061 O O . ILE A 1 131 ? 23.082 0.440 -27.138 1.00 51.78 131 ILE A O 1
ATOM 1065 N N . LEU A 1 132 ? 24.420 2.137 -27.717 1.00 43.38 132 LEU A N 1
ATOM 1066 C CA . LEU A 1 132 ? 25.598 1.320 -28.060 1.00 43.38 132 LEU A CA 1
ATOM 1067 C C . LEU A 1 132 ? 26.853 1.583 -27.199 1.00 43.38 132 LEU A C 1
ATOM 1069 O O . LEU A 1 132 ? 27.963 1.329 -27.665 1.00 43.38 132 LEU A O 1
ATOM 1073 N N . SER A 1 133 ? 26.710 2.061 -25.959 1.00 38.72 133 SER A N 1
ATOM 1074 C CA . SER A 1 133 ? 27.838 2.237 -25.020 1.00 38.72 133 SER A CA 1
ATOM 1075 C C . SER A 1 133 ? 27.666 1.463 -23.721 1.00 38.72 133 SER A C 1
ATOM 1077 O O . SER A 1 133 ? 26.645 1.720 -23.030 1.00 38.72 133 SER A O 1
#

Mean predicted aligned error: 8.98 Å

Solvent-accessible surface area (backbone atoms only — not comparable to full-atom values): 8773 Å² total; per-residue (Å²): 132,63,70,66,67,64,42,52,55,90,82,48,46,82,62,47,80,48,73,44,71,37,82,93,41,83,91,48,46,72,42,81,43,75,47,66,89,50,28,47,58,42,52,44,50,56,55,54,49,61,57,60,53,68,58,56,72,72,43,92,86,56,66,89,47,74,66,56,45,52,61,67,50,67,80,66,77,76,56,99,90,56,81,91,82,87,83,86,85,76,58,73,87,80,71,58,66,64,66,59,60,51,54,52,50,49,54,58,48,74,72,35,88,68,44,65,84,65,43,89,71,76,93,67,82,78,61,78,84,71,77,81,119

Secondary structure (DSSP, 8-state):
--HHHHH--SSPPPPPEEEEE-TTSGGG-EEEEE--SS-TTHHHHHHHHHTTGGGGGGSTT---SHHHHHHHHTT----TT----------TTTSS-THHHHHHHHHHHHT-TTHHHH--PPP-PPPGGGS--

Nearest PDB structures (foldseek):
  2hj1-assembly1_B  TM=2.388E-01  e=8.430E+00  Haemophilus influenzae 86-028NP